Protein AF-A0A0U5ATW1-F1 (afdb_monomer_lite)

Foldseek 3Di:
DDQDWFAAPQPRDTDGSVDPFWDKDKDWPPPVDDPVPIDIDIHIHGPVSVVVPDDPPDDPVVVPPPD

Secondary structure (DSSP, 8-state):
-----EE-TTT-PEEPTTSTTEEEEEEEE-TTS-TTT-EEEEEEEEHHHHHTTS-TT---TTTTS--

pLDDT: mean 83.79, std 15.47, range [46.16, 97.81]

Sequence (67 aa):
MSNQTYQCCFCNENIESNKIDITALIVISNWDKNQDEQQEQQLFCHMECLRSKLGDNVPLYIADIFD

Organism: NCBI:txid1500254

Radius of gyration: 14.25 Å; chains: 1; bounding box: 31×31×33 Å

Structure (mmCIF, N/CA/C/O backbone):
data_AF-A0A0U5ATW1-F1
#
_entry.id   AF-A0A0U5ATW1-F1
#
loop_
_atom_site.group_PDB
_atom_site.id
_atom_site.type_symbol
_atom_site.label_atom_id
_atom_site.label_alt_id
_atom_site.label_comp_id
_atom_site.label_asym_id
_atom_site.label_entity_id
_atom_site.label_seq_id
_atom_site.pdbx_PDB_ins_code
_atom_site.Cartn_x
_atom_site.Cartn_y
_atom_site.Cartn_z
_atom_site.occupancy
_atom_site.B_iso_or_equiv
_atom_site.auth_seq_id
_atom_site.auth_comp_id
_atom_site.auth_asym_id
_atom_site.auth_atom_id
_atom_site.pdbx_PDB_model_num
ATOM 1 N N . MET A 1 1 ? -8.090 19.157 19.465 1.00 47.47 1 MET A N 1
ATOM 2 C CA . MET A 1 1 ? -8.209 18.133 18.407 1.00 47.47 1 MET A CA 1
ATOM 3 C C . MET A 1 1 ? -7.160 17.083 18.716 1.00 47.47 1 MET A C 1
ATOM 5 O O . MET A 1 1 ? -6.023 17.465 18.951 1.00 47.47 1 MET A O 1
ATOM 9 N N . SER A 1 2 ? -7.539 15.818 18.891 1.00 51.94 2 SER A N 1
ATOM 10 C CA . SER A 1 2 ? -6.580 14.750 19.201 1.00 51.94 2 SER A CA 1
ATOM 11 C C . SER A 1 2 ? -5.665 14.541 17.998 1.00 51.94 2 SER A C 1
ATOM 13 O O . SER A 1 2 ? -6.176 14.279 16.911 1.00 51.94 2 SER A O 1
ATOM 15 N N . ASN A 1 3 ? -4.348 14.657 18.181 1.00 61.03 3 ASN A N 1
ATOM 16 C CA . ASN A 1 3 ? -3.382 14.224 17.171 1.00 61.03 3 ASN A CA 1
ATOM 17 C C . ASN A 1 3 ? -3.607 12.723 16.957 1.00 61.03 3 ASN A C 1
ATOM 19 O O . ASN A 1 3 ? -3.348 11.931 17.862 1.00 61.03 3 ASN A O 1
ATOM 23 N N . GLN A 1 4 ? -4.197 12.345 15.824 1.00 69.44 4 GLN A N 1
ATOM 24 C CA . GLN A 1 4 ? -4.438 10.944 15.508 1.00 69.44 4 GLN A CA 1
ATOM 25 C C . GLN A 1 4 ? -3.110 10.326 15.087 1.00 69.44 4 GLN A C 1
ATOM 27 O O . GLN A 1 4 ? -2.597 10.610 14.015 1.00 69.44 4 GLN A O 1
ATOM 32 N N . THR A 1 5 ? -2.527 9.490 15.931 1.00 80.12 5 THR A N 1
ATOM 33 C CA . THR A 1 5 ? -1.320 8.757 15.551 1.00 80.12 5 THR A CA 1
ATOM 34 C C . THR A 1 5 ? -1.734 7.496 14.803 1.00 80.12 5 THR A C 1
ATOM 36 O O . THR A 1 5 ? -2.437 6.654 15.361 1.00 80.12 5 THR A O 1
ATOM 39 N N . TYR A 1 6 ? -1.310 7.367 13.549 1.00 89.19 6 TYR A N 1
ATOM 40 C CA . TYR A 1 6 ? -1.469 6.135 12.771 1.00 89.19 6 TYR A CA 1
ATOM 41 C C . TYR A 1 6 ? -0.172 5.327 12.831 1.00 89.19 6 TYR A C 1
ATOM 43 O O . TYR A 1 6 ? 0.882 5.885 13.121 1.00 89.19 6 TYR A O 1
ATOM 51 N N . GLN A 1 7 ? -0.226 4.028 12.543 1.00 92.06 7 GLN A N 1
ATOM 52 C CA . GLN A 1 7 ? 0.970 3.193 12.429 1.00 92.06 7 GLN A CA 1
ATOM 53 C C . GLN A 1 7 ? 1.159 2.768 10.977 1.00 92.06 7 GLN A C 1
ATOM 55 O O . GLN A 1 7 ? 0.216 2.303 10.338 1.00 92.06 7 GLN A O 1
ATOM 60 N N . CYS A 1 8 ? 2.378 2.921 10.465 1.00 93.38 8 CYS A N 1
ATOM 61 C CA . CYS A 1 8 ? 2.728 2.461 9.134 1.00 93.38 8 CYS A CA 1
ATOM 62 C C . CYS A 1 8 ? 2.816 0.933 9.098 1.00 93.38 8 CYS A C 1
ATOM 64 O O . CYS A 1 8 ? 3.613 0.335 9.820 1.00 93.38 8 CYS A O 1
ATOM 66 N N . CYS A 1 9 ? 2.050 0.298 8.212 1.00 95.69 9 CYS A N 1
ATOM 67 C CA . CYS A 1 9 ? 2.017 -1.155 8.050 1.00 95.69 9 CYS A CA 1
ATOM 68 C C . CYS A 1 9 ? 3.287 -1.750 7.413 1.00 95.69 9 CYS A C 1
ATOM 70 O O . CYS A 1 9 ? 3.430 -2.970 7.382 1.00 95.69 9 CYS A O 1
ATOM 72 N N . PHE A 1 10 ? 4.210 -0.916 6.915 1.00 95.31 10 PHE A N 1
ATOM 73 C CA . PHE A 1 10 ? 5.471 -1.367 6.317 1.00 95.31 10 PHE A CA 1
ATOM 74 C C . PHE A 1 10 ? 6.668 -1.262 7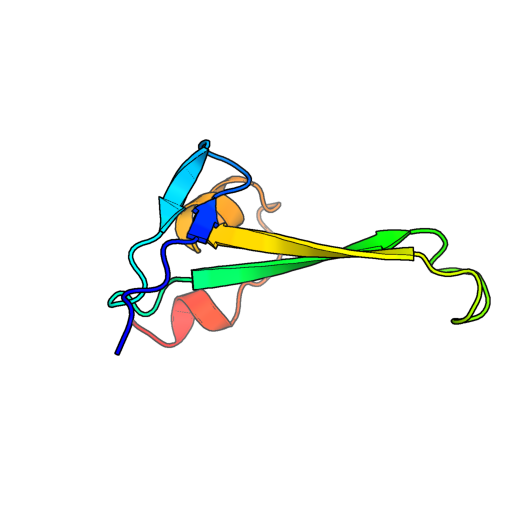.268 1.00 95.31 10 PHE A C 1
ATOM 76 O O . PHE A 1 10 ? 7.435 -2.218 7.374 1.00 95.31 10 PHE A O 1
ATOM 83 N N . CYS A 1 11 ? 6.859 -0.119 7.939 1.00 94.75 11 CYS A N 1
ATOM 84 C CA . CYS A 1 11 ? 8.013 0.114 8.821 1.00 94.75 11 CYS A CA 1
ATOM 85 C C . CYS A 1 11 ? 7.686 0.018 10.320 1.00 94.75 11 CYS A C 1
ATOM 87 O O . CYS A 1 11 ? 8.601 0.052 11.136 1.00 94.75 11 CYS A O 1
ATOM 89 N N . ASN A 1 12 ? 6.407 -0.119 10.692 1.00 94.94 12 ASN A N 1
ATOM 90 C CA . ASN A 1 12 ? 5.892 -0.113 12.069 1.00 94.94 12 ASN A CA 1
ATOM 91 C C . ASN A 1 12 ? 6.073 1.204 12.841 1.00 94.94 12 ASN A C 1
ATOM 93 O O . ASN A 1 12 ? 5.664 1.282 14.002 1.00 94.94 12 ASN A O 1
ATOM 97 N N . GLU A 1 13 ? 6.644 2.236 12.219 1.00 92.56 13 GLU A N 1
ATOM 98 C CA . GLU A 1 13 ? 6.765 3.562 12.817 1.00 92.56 13 GLU A CA 1
ATOM 99 C C . GLU A 1 13 ? 5.429 4.311 12.789 1.00 92.56 13 GLU A C 1
ATOM 101 O O . GLU A 1 13 ? 4.536 4.037 11.980 1.00 92.56 13 GLU A O 1
ATOM 106 N N . ASN A 1 14 ? 5.298 5.285 13.685 1.00 90.88 14 ASN A N 1
ATOM 107 C CA . ASN A 1 14 ? 4.124 6.141 13.742 1.00 90.88 14 ASN A CA 1
ATOM 108 C C . ASN A 1 14 ? 4.102 7.126 12.563 1.00 90.88 14 ASN A C 1
ATOM 110 O O . ASN A 1 14 ? 5.132 7.648 12.136 1.00 90.88 14 ASN A O 1
ATOM 114 N N . ILE A 1 15 ? 2.904 7.422 12.069 1.00 87.94 15 ILE A N 1
ATOM 115 C CA . ILE A 1 15 ? 2.641 8.481 11.102 1.00 87.94 15 ILE A CA 1
ATOM 116 C C . ILE A 1 15 ? 2.066 9.663 11.876 1.00 87.94 15 ILE A C 1
ATOM 118 O O . ILE A 1 15 ? 1.030 9.553 12.538 1.00 87.94 15 ILE A O 1
ATOM 122 N N . GLU A 1 16 ? 2.763 10.791 11.820 1.00 79.62 16 GLU A N 1
ATOM 123 C CA . GLU A 1 16 ? 2.340 12.016 12.488 1.00 79.62 16 GLU A CA 1
ATOM 124 C C . GLU A 1 16 ? 1.224 12.683 11.664 1.00 79.62 16 GLU A C 1
ATOM 126 O O . GLU A 1 16 ? 1.450 13.091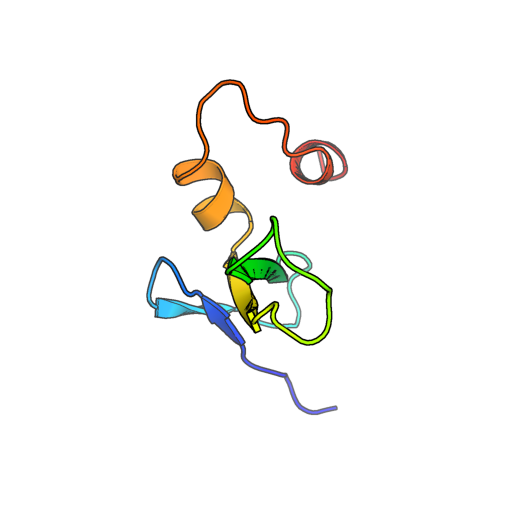 10.527 1.00 79.62 16 GLU A O 1
ATOM 131 N N . SER A 1 17 ? 0.006 12.805 12.212 1.00 64.62 17 SER A N 1
ATOM 132 C CA . SER A 1 17 ? -1.169 13.310 11.469 1.00 64.62 17 SER A CA 1
ATOM 133 C C . SER A 1 17 ? -1.123 14.765 11.029 1.00 64.62 17 SER A C 1
ATOM 135 O O . SER A 1 17 ? -2.015 15.226 10.327 1.00 64.62 17 SER A O 1
ATOM 137 N N . ASN A 1 18 ? -0.137 15.518 11.493 1.00 65.69 18 ASN A N 1
ATOM 138 C CA . ASN A 1 18 ? 0.123 16.878 11.041 1.00 65.69 18 ASN A CA 1
ATOM 139 C C . ASN A 1 18 ? 0.928 16.918 9.730 1.00 65.69 18 ASN A C 1
ATOM 141 O O . ASN A 1 18 ? 1.119 18.005 9.188 1.00 65.69 18 ASN A O 1
ATOM 145 N N . LYS A 1 19 ? 1.387 15.766 9.223 1.00 60.06 19 LYS A N 1
ATOM 146 C CA . LYS A 1 19 ? 2.017 15.633 7.909 1.00 60.06 19 LYS A CA 1
ATOM 147 C C . LYS A 1 19 ? 0.993 15.143 6.887 1.00 60.06 19 LYS A C 1
ATOM 149 O O . LYS A 1 19 ? 0.140 14.314 7.191 1.00 60.06 19 LYS A O 1
ATOM 154 N N . ILE A 1 20 ? 1.094 15.676 5.672 1.00 62.81 20 ILE A N 1
ATOM 155 C CA . ILE A 1 20 ? 0.186 15.417 4.540 1.00 62.81 20 ILE A CA 1
ATOM 156 C C . ILE A 1 20 ? 0.308 13.961 4.028 1.00 62.81 20 ILE A C 1
ATOM 158 O O . ILE A 1 20 ? -0.520 13.500 3.250 1.00 62.81 20 ILE A O 1
ATOM 162 N N . ASP A 1 21 ? 1.271 13.191 4.543 1.00 70.38 21 ASP A N 1
ATOM 163 C CA . ASP A 1 21 ? 1.722 11.926 3.952 1.00 70.38 21 ASP A CA 1
ATOM 164 C C . ASP A 1 21 ? 1.085 10.652 4.543 1.00 70.38 21 ASP A C 1
ATOM 166 O O . ASP A 1 21 ? 1.614 9.551 4.345 1.00 70.38 21 ASP A O 1
ATOM 170 N N . ILE A 1 22 ? -0.040 10.754 5.270 1.00 85.44 22 ILE A N 1
ATOM 171 C CA . ILE A 1 22 ? -0.806 9.558 5.668 1.00 85.44 22 ILE A CA 1
ATOM 172 C C . ILE A 1 22 ? -1.458 8.959 4.421 1.00 85.44 22 ILE A C 1
ATOM 174 O O . ILE A 1 22 ? -2.389 9.526 3.854 1.00 85.44 22 ILE A O 1
ATOM 178 N N . THR A 1 23 ? -1.011 7.768 4.032 1.00 88.75 23 THR A N 1
ATOM 179 C CA . THR A 1 23 ? -1.534 7.037 2.876 1.00 88.75 23 THR A CA 1
ATOM 180 C C . THR A 1 23 ? -2.325 5.820 3.340 1.00 88.75 23 THR A C 1
ATOM 182 O O . THR A 1 23 ? -1.820 5.008 4.115 1.00 88.75 23 THR A O 1
ATOM 185 N N . ALA A 1 24 ? -3.563 5.672 2.866 1.00 91.75 24 ALA A N 1
ATOM 186 C CA . ALA A 1 24 ? -4.352 4.466 3.093 1.00 91.75 24 ALA A CA 1
ATOM 187 C C . ALA A 1 24 ? -4.063 3.417 2.006 1.00 91.75 24 ALA A C 1
ATOM 189 O O . ALA A 1 24 ? -4.059 3.734 0.818 1.00 91.75 24 ALA A O 1
ATOM 190 N N . LEU A 1 25 ? -3.860 2.167 2.419 1.00 92.38 25 LEU A N 1
ATOM 191 C CA . LEU A 1 25 ? -3.790 0.996 1.549 1.00 92.38 25 LEU A CA 1
ATOM 192 C C . LEU A 1 25 ? -4.997 0.108 1.848 1.00 92.38 25 LEU A C 1
ATOM 194 O O . LEU A 1 25 ? -5.143 -0.369 2.971 1.00 92.38 25 LEU A O 1
ATOM 198 N N . ILE A 1 26 ? -5.851 -0.116 0.852 1.00 95.19 26 ILE A N 1
ATOM 199 C CA . ILE A 1 26 ? -7.031 -0.972 0.990 1.00 95.19 26 ILE A CA 1
ATOM 200 C C . ILE A 1 26 ? -6.708 -2.338 0.390 1.00 95.19 26 ILE A C 1
ATOM 202 O O . ILE A 1 26 ? -6.346 -2.446 -0.781 1.00 95.19 26 ILE A O 1
ATOM 206 N N . VAL A 1 27 ? -6.826 -3.380 1.207 1.00 94.75 27 VAL A N 1
ATOM 207 C CA . VAL A 1 27 ? -6.691 -4.775 0.794 1.00 94.75 27 VAL A CA 1
ATOM 208 C C . VAL A 1 27 ? -8.089 -5.350 0.651 1.00 94.75 27 VAL A C 1
ATOM 210 O O . VAL A 1 27 ? -8.840 -5.375 1.622 1.00 94.75 27 VAL A O 1
ATOM 213 N N . ILE A 1 28 ? -8.420 -5.823 -0.549 1.00 97.12 28 ILE A N 1
ATOM 214 C CA . ILE A 1 28 ? -9.688 -6.499 -0.823 1.00 97.12 28 ILE A CA 1
ATOM 215 C C . ILE A 1 28 ? -9.381 -7.932 -1.249 1.00 97.12 28 ILE A C 1
ATOM 217 O O . ILE A 1 28 ? -8.707 -8.155 -2.257 1.00 97.12 28 ILE A O 1
ATOM 221 N N . SER A 1 29 ? -9.837 -8.908 -0.464 1.0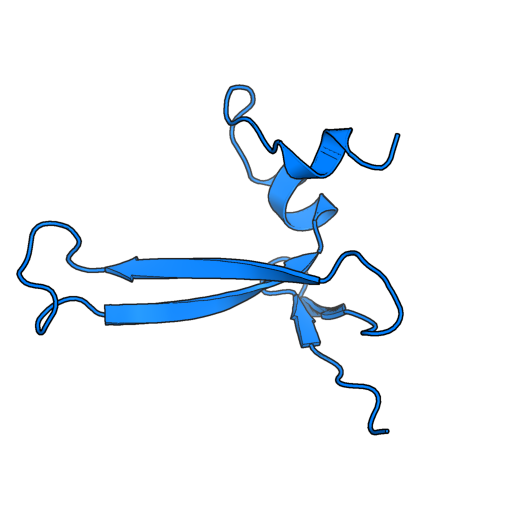0 96.88 29 SER A N 1
ATOM 222 C CA . SER A 1 29 ? -9.763 -10.328 -0.818 1.00 96.88 29 SER A CA 1
ATOM 223 C C . SER A 1 29 ? -11.043 -10.773 -1.533 1.00 96.88 29 SER A C 1
ATOM 225 O O . SER A 1 29 ? -12.068 -10.093 -1.467 1.00 96.88 29 SER A O 1
ATOM 227 N N . ASN A 1 30 ? -10.984 -11.915 -2.233 1.00 96.38 30 ASN A N 1
ATOM 228 C CA . ASN A 1 30 ? -12.102 -12.455 -3.019 1.00 96.38 30 ASN A CA 1
ATOM 229 C C . ASN A 1 30 ? -12.647 -11.473 -4.073 1.00 96.38 30 ASN A C 1
ATOM 231 O O . ASN A 1 30 ? -13.849 -11.414 -4.302 1.00 96.38 30 ASN A O 1
ATOM 235 N N . TRP A 1 31 ? -11.774 -10.692 -4.718 1.00 95.88 31 TRP A N 1
ATOM 236 C CA . TRP A 1 31 ? -12.170 -9.638 -5.664 1.00 95.88 31 TRP A CA 1
ATOM 237 C C . TRP A 1 31 ? -13.078 -10.120 -6.811 1.00 95.88 31 TRP A C 1
ATOM 239 O O . TRP A 1 31 ? -13.875 -9.357 -7.346 1.00 95.88 31 TRP A O 1
ATOM 249 N N . ASP A 1 32 ? -12.974 -11.393 -7.189 1.00 97.06 32 ASP A N 1
ATOM 250 C CA . ASP A 1 32 ? -13.799 -12.026 -8.219 1.00 97.06 32 ASP A CA 1
ATOM 251 C C . ASP A 1 32 ? -15.218 -12.398 -7.748 1.00 97.06 32 ASP A C 1
ATOM 253 O O . ASP A 1 32 ? -16.041 -12.815 -8.564 1.00 97.06 32 ASP A O 1
ATOM 257 N N . LYS A 1 33 ? -15.502 -12.297 -6.445 1.00 97.00 33 LYS A N 1
ATOM 258 C CA . LYS A 1 33 ? -16.791 -12.640 -5.836 1.00 97.00 33 LYS A CA 1
ATOM 259 C C . LYS A 1 33 ? -17.715 -11.436 -5.731 1.00 97.00 33 LYS A C 1
ATOM 261 O O . LYS A 1 33 ? -17.317 -10.291 -5.958 1.00 97.00 33 LYS A O 1
ATOM 266 N N . ASN A 1 34 ? -18.962 -11.723 -5.360 1.00 96.75 34 ASN A N 1
ATOM 267 C CA . ASN A 1 34 ? -19.929 -10.690 -5.026 1.00 96.75 34 ASN A CA 1
ATOM 268 C C . ASN A 1 34 ? -19.429 -9.863 -3.835 1.00 96.75 34 ASN A C 1
ATOM 270 O O . ASN A 1 34 ? -18.666 -10.342 -2.997 1.00 96.75 34 ASN A O 1
ATOM 274 N N . GLN A 1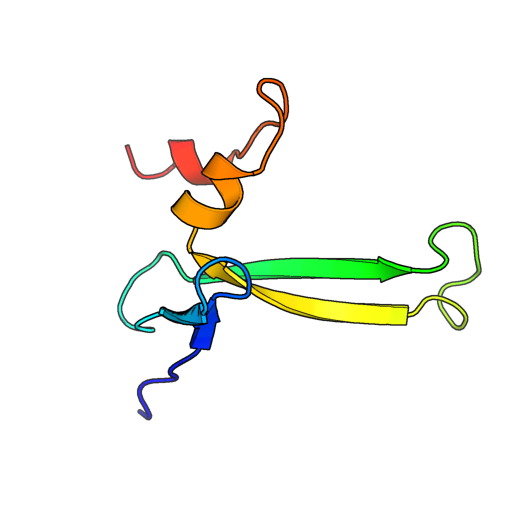 35 ? -19.858 -8.605 -3.770 1.00 93.88 35 GLN A N 1
ATOM 275 C CA . GLN A 1 35 ? -19.343 -7.635 -2.804 1.00 93.88 35 GLN A CA 1
ATOM 276 C C . GLN A 1 35 ? -19.579 -8.045 -1.340 1.00 93.88 35 GLN A C 1
ATOM 278 O O . GLN A 1 35 ? -18.793 -7.693 -0.470 1.00 93.88 35 GLN A O 1
ATOM 283 N N . ASP A 1 36 ? -20.633 -8.808 -1.062 1.00 96.12 36 ASP A N 1
ATOM 284 C CA . ASP A 1 36 ? -20.946 -9.363 0.258 1.00 96.12 36 ASP A CA 1
ATOM 285 C C . ASP A 1 36 ? -20.005 -10.503 0.689 1.00 96.12 36 ASP A C 1
ATOM 287 O O . ASP A 1 36 ? -19.910 -10.808 1.877 1.00 96.12 36 ASP A O 1
ATOM 291 N N . GLU A 1 37 ? -19.281 -11.103 -0.257 1.00 96.44 37 GLU A N 1
ATOM 292 C CA . GLU A 1 37 ? -18.275 -12.147 -0.026 1.00 96.44 37 GLU A CA 1
ATOM 293 C C . GLU A 1 37 ? -16.832 -11.605 -0.059 1.00 96.44 37 GLU A C 1
ATOM 295 O O . GLU A 1 37 ? -15.877 -12.323 0.274 1.00 96.44 37 GLU A O 1
ATOM 300 N N . GLN A 1 38 ? -16.660 -10.345 -0.468 1.00 97.81 38 GLN A N 1
ATOM 301 C CA . GLN A 1 38 ? -15.383 -9.641 -0.421 1.00 97.81 38 GLN A CA 1
ATOM 302 C C . GLN A 1 38 ? -15.046 -9.253 1.017 1.00 97.81 38 GLN A C 1
ATOM 304 O O . GLN A 1 38 ? -15.915 -8.890 1.811 1.00 97.81 38 GLN A O 1
ATOM 309 N N . GLN A 1 39 ? -13.762 -9.317 1.361 1.00 96.62 39 GLN A N 1
ATOM 310 C CA . GLN A 1 39 ? -13.280 -8.854 2.661 1.00 96.62 39 GLN A CA 1
ATOM 311 C C . GLN A 1 39 ? -12.366 -7.665 2.438 1.00 96.62 39 GLN A C 1
ATOM 313 O O . GLN A 1 39 ? -11.356 -7.783 1.746 1.00 96.62 39 GLN A O 1
ATOM 318 N N . GLU A 1 40 ? -12.721 -6.539 3.041 1.00 96.56 40 GLU A N 1
ATOM 319 C CA . GLU A 1 40 ? -11.968 -5.298 2.944 1.00 96.56 40 GLU A CA 1
ATOM 320 C C . GLU A 1 40 ? -11.233 -5.013 4.256 1.00 96.56 40 GLU A C 1
ATOM 322 O O . GLU A 1 40 ? -11.808 -5.077 5.345 1.00 96.56 40 GLU A O 1
ATOM 327 N N . GLN A 1 41 ? -9.952 -4.671 4.149 1.00 96.31 41 GLN A N 1
ATOM 328 C CA . GLN A 1 41 ? -9.145 -4.172 5.252 1.00 96.31 41 GLN A CA 1
ATOM 329 C C . GLN A 1 41 ? -8.420 -2.900 4.824 1.00 96.31 41 GLN A C 1
ATOM 331 O O . GLN A 1 41 ? -7.642 -2.904 3.872 1.00 96.31 41 GLN A O 1
ATOM 336 N N . GLN A 1 42 ? -8.613 -1.826 5.584 1.00 95.44 42 GLN A N 1
ATOM 337 C CA . GLN A 1 42 ? -7.838 -0.604 5.432 1.00 95.44 42 GLN A CA 1
ATOM 338 C C . GLN A 1 42 ? -6.609 -0.631 6.348 1.00 95.44 42 GLN A C 1
ATOM 340 O O . GLN A 1 42 ? -6.710 -0.848 7.557 1.00 95.44 42 GLN A O 1
ATOM 345 N N . LEU A 1 43 ? -5.446 -0.375 5.760 1.00 95.25 43 LEU A N 1
ATOM 346 C CA . LEU A 1 43 ? -4.162 -0.177 6.422 1.00 95.25 43 LEU A CA 1
ATOM 347 C C . LEU A 1 43 ? -3.674 1.254 6.171 1.00 95.25 43 LEU A C 1
ATOM 349 O O . LEU A 1 43 ? -4.118 1.912 5.231 1.00 95.25 43 LEU A O 1
ATOM 353 N N . PHE A 1 44 ? -2.731 1.725 6.984 1.00 93.31 44 PHE A N 1
ATOM 354 C CA . PHE A 1 44 ? -2.094 3.031 6.805 1.00 93.31 44 PHE A CA 1
ATOM 355 C C . PHE A 1 44 ? -0.587 2.877 6.625 1.00 93.31 44 PHE A C 1
ATOM 357 O O . PHE A 1 44 ? 0.022 1.967 7.181 1.00 93.31 44 PHE A O 1
ATOM 364 N N . CYS A 1 45 ? 0.022 3.763 5.847 1.00 92.69 45 CYS A N 1
ATOM 365 C CA . CYS A 1 45 ? 1.456 3.786 5.589 1.00 92.69 45 CYS A CA 1
ATOM 366 C C . CYS A 1 45 ? 1.947 5.194 5.245 1.00 92.69 45 CYS A C 1
ATOM 368 O O . CYS A 1 45 ? 1.157 6.077 4.911 1.00 92.69 45 CYS A O 1
ATOM 370 N N . HIS A 1 46 ? 3.261 5.403 5.322 1.00 90.94 46 HIS A N 1
ATOM 371 C CA . HIS A 1 46 ? 3.897 6.568 4.708 1.00 90.94 46 HIS A CA 1
ATOM 372 C C . HIS A 1 46 ? 3.912 6.406 3.183 1.00 90.94 46 HIS A C 1
ATOM 374 O O . HIS A 1 46 ? 4.164 5.301 2.689 1.00 90.94 46 HIS A O 1
ATOM 380 N N . MET A 1 47 ? 3.736 7.504 2.442 1.00 88.25 47 MET A N 1
ATOM 381 C CA . MET A 1 47 ? 3.829 7.499 0.973 1.00 88.25 47 MET A CA 1
ATOM 382 C C . MET A 1 47 ? 5.175 6.941 0.478 1.00 88.25 47 MET A C 1
ATOM 384 O O . MET A 1 47 ? 5.219 6.114 -0.431 1.00 88.25 47 MET A O 1
ATOM 388 N N . GLU A 1 48 ? 6.284 7.322 1.117 1.00 87.81 48 GLU A N 1
ATOM 389 C CA . GLU A 1 48 ? 7.627 6.832 0.770 1.00 87.81 48 GLU A CA 1
ATOM 390 C C . GLU A 1 48 ? 7.772 5.321 0.976 1.00 87.81 48 GLU A C 1
ATOM 392 O O . GLU A 1 48 ? 8.331 4.616 0.130 1.00 87.81 48 GLU A O 1
ATOM 397 N N . CYS A 1 49 ? 7.221 4.804 2.080 1.00 91.62 49 CYS A N 1
ATOM 398 C CA . CYS A 1 49 ? 7.222 3.373 2.356 1.00 91.62 49 CYS A CA 1
ATOM 399 C C . CYS A 1 49 ? 6.466 2.617 1.261 1.00 91.62 49 CYS A C 1
ATOM 401 O O . CYS A 1 49 ? 6.987 1.623 0.759 1.00 91.62 49 CYS A O 1
ATOM 403 N N . LEU A 1 50 ? 5.294 3.110 0.844 1.00 91.44 50 LEU A N 1
ATOM 404 C CA . LEU A 1 50 ? 4.542 2.528 -0.267 1.00 91.44 50 LEU A CA 1
ATOM 405 C C . LEU A 1 50 ? 5.349 2.575 -1.573 1.00 91.44 50 LEU A C 1
ATOM 407 O O . LEU A 1 50 ? 5.532 1.536 -2.206 1.00 91.44 50 LEU A O 1
ATOM 411 N N . ARG A 1 51 ? 5.901 3.741 -1.938 1.00 88.88 51 ARG A N 1
ATOM 412 C CA . ARG A 1 51 ? 6.714 3.925 -3.154 1.00 88.88 51 ARG A CA 1
ATOM 413 C C . ARG A 1 51 ? 7.883 2.942 -3.220 1.00 88.88 51 ARG A C 1
ATOM 415 O O . ARG A 1 51 ? 8.139 2.385 -4.278 1.00 88.88 51 ARG A O 1
ATOM 422 N N . SER A 1 52 ? 8.542 2.670 -2.091 1.00 91.38 52 SER A N 1
ATOM 423 C CA . SER A 1 52 ? 9.666 1.721 -2.017 1.00 91.38 52 SER A CA 1
ATOM 424 C C . SER A 1 52 ? 9.288 0.251 -2.265 1.00 91.38 52 SER A C 1
ATOM 426 O O . SER A 1 52 ? 10.174 -0.583 -2.453 1.00 91.38 52 SER A O 1
ATOM 428 N N . LYS A 1 53 ? 7.993 -0.093 -2.200 1.00 92.81 53 LYS A N 1
ATOM 429 C CA . LYS A 1 53 ? 7.482 -1.465 -2.360 1.00 92.81 53 LYS A CA 1
ATOM 430 C C . LYS A 1 53 ? 6.771 -1.705 -3.684 1.00 92.81 53 LYS A C 1
ATOM 432 O O . LYS A 1 53 ? 6.542 -2.862 -4.032 1.00 92.81 53 LYS A O 1
ATOM 437 N N . LEU A 1 54 ? 6.398 -0.650 -4.400 1.00 91.25 54 LEU A N 1
ATOM 438 C CA . LEU A 1 54 ? 5.751 -0.778 -5.698 1.00 91.25 54 LEU A CA 1
ATOM 439 C C . LEU A 1 54 ? 6.751 -1.171 -6.784 1.00 91.25 54 LEU A C 1
ATOM 441 O O . LEU A 1 54 ? 7.935 -0.857 -6.705 1.00 91.25 54 LEU A O 1
ATOM 445 N N . GLY A 1 55 ? 6.256 -1.866 -7.808 1.00 91.56 55 GLY A N 1
ATOM 446 C CA . GLY A 1 55 ? 7.047 -2.135 -9.005 1.00 91.56 55 GLY A CA 1
ATOM 447 C C . GLY A 1 55 ? 7.294 -0.855 -9.804 1.00 91.56 55 GLY A C 1
ATOM 448 O O . GLY A 1 55 ? 6.449 0.038 -9.813 1.00 91.56 55 GLY A O 1
ATOM 449 N N . ASP A 1 56 ? 8.408 -0.813 -10.535 1.00 86.19 56 ASP A N 1
ATOM 450 C CA . ASP A 1 56 ? 8.903 0.382 -11.243 1.00 86.19 56 ASP A CA 1
ATOM 451 C C . ASP A 1 56 ? 7.891 1.025 -12.211 1.00 86.19 56 ASP A C 1
ATOM 453 O O . ASP A 1 56 ? 7.971 2.214 -12.501 1.00 86.19 56 ASP A O 1
ATOM 457 N N . ASN A 1 57 ? 6.923 0.247 -12.705 1.00 86.06 57 ASN A N 1
ATOM 458 C CA . ASN A 1 57 ? 5.914 0.693 -13.670 1.00 86.06 57 ASN A CA 1
ATOM 459 C C . ASN A 1 57 ? 4.552 1.027 -13.039 1.00 86.06 57 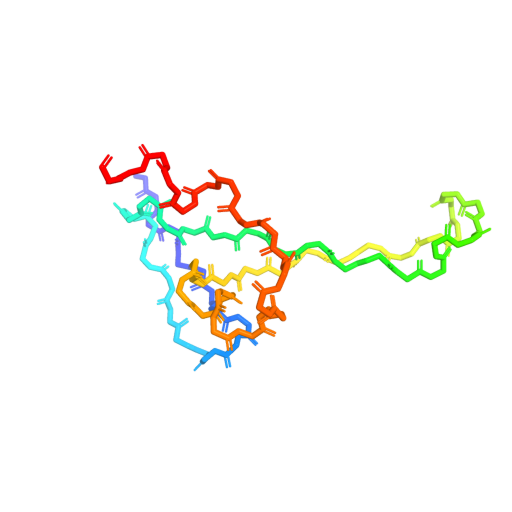ASN A C 1
ATOM 461 O O . ASN A 1 57 ? 3.586 1.239 -13.772 1.00 86.06 57 ASN A O 1
ATOM 465 N N . VAL A 1 58 ? 4.428 1.021 -11.708 1.00 86.62 58 VAL A N 1
ATOM 466 C CA . VAL A 1 58 ? 3.170 1.367 -11.033 1.00 86.62 58 VAL A CA 1
ATOM 467 C C . VAL A 1 58 ? 3.122 2.881 -10.805 1.00 86.62 58 VAL A C 1
ATOM 469 O O . VAL A 1 58 ? 3.902 3.394 -10.001 1.00 86.62 58 VAL A O 1
ATOM 472 N N . PRO A 1 59 ? 2.215 3.619 -11.468 1.00 79.50 59 PRO A N 1
ATOM 473 C CA . PRO A 1 59 ? 2.120 5.059 -11.278 1.00 79.50 59 PRO A CA 1
ATOM 474 C C . PRO A 1 59 ? 1.527 5.385 -9.900 1.00 79.50 59 PRO A C 1
ATOM 476 O O . PRO A 1 59 ? 0.414 4.970 -9.574 1.00 79.50 59 PRO A O 1
ATOM 479 N N . LEU A 1 60 ? 2.248 6.180 -9.106 1.00 76.88 60 LEU A N 1
ATOM 480 C CA . LEU A 1 60 ? 1.721 6.845 -7.913 1.00 76.88 60 LEU A CA 1
ATOM 481 C C . LEU A 1 60 ? 1.473 8.317 -8.234 1.00 76.88 60 LEU A C 1
ATOM 483 O O . LEU A 1 60 ? 2.288 9.174 -7.916 1.00 76.88 60 LEU A O 1
ATOM 487 N N . TYR A 1 61 ? 0.319 8.610 -8.833 1.00 63.66 61 TYR A N 1
ATOM 488 C CA . TYR A 1 61 ? -0.061 9.963 -9.266 1.00 63.66 61 TYR A CA 1
ATOM 489 C C . TYR A 1 61 ? -0.014 11.031 -8.161 1.00 63.66 61 TYR A C 1
ATOM 491 O O . TYR A 1 61 ? 0.045 12.214 -8.464 1.00 63.66 61 TYR A O 1
ATOM 499 N N . ILE A 1 62 ? -0.062 10.634 -6.885 1.00 61.41 62 ILE A N 1
ATOM 500 C CA . ILE A 1 62 ? -0.050 11.553 -5.737 1.00 61.41 62 ILE A CA 1
ATOM 501 C C . ILE A 1 62 ? 1.376 12.010 -5.388 1.00 61.41 62 ILE A C 1
ATOM 503 O O . ILE A 1 62 ? 1.537 13.088 -4.822 1.00 61.41 62 ILE A O 1
ATOM 507 N N . ALA A 1 63 ? 2.409 11.241 -5.752 1.00 54.84 63 ALA A N 1
ATOM 508 C CA . ALA A 1 63 ? 3.798 11.622 -5.488 1.00 54.84 63 ALA A CA 1
ATOM 509 C C . ALA A 1 63 ? 4.243 12.844 -6.315 1.00 54.84 63 ALA A C 1
ATOM 511 O O . ALA A 1 63 ? 5.115 13.575 -5.867 1.00 54.84 63 ALA A O 1
ATOM 512 N N . ASP A 1 64 ? 3.602 13.092 -7.462 1.00 51.38 64 ASP A N 1
ATOM 513 C CA . ASP A 1 64 ? 3.959 14.173 -8.394 1.00 51.38 64 ASP A CA 1
ATOM 514 C C . ASP A 1 64 ? 3.138 15.467 -8.183 1.00 51.38 64 ASP A C 1
ATOM 516 O O . ASP A 1 64 ? 3.30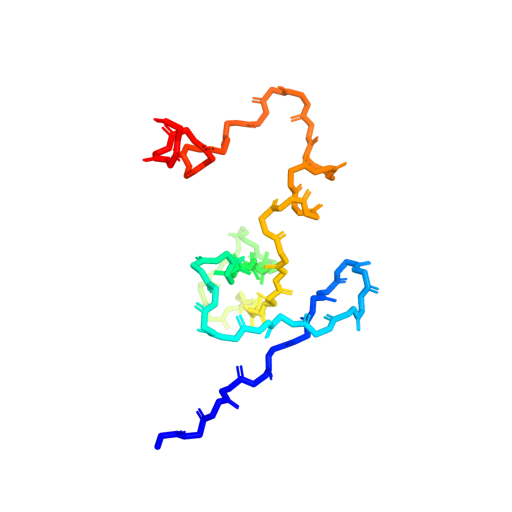8 16.433 -8.920 1.00 51.38 64 ASP A O 1
ATOM 520 N N . ILE A 1 65 ? 2.207 15.505 -7.216 1.00 52.31 65 ILE A N 1
ATOM 521 C CA . ILE A 1 65 ? 1.356 16.690 -6.949 1.00 52.31 65 ILE A CA 1
ATOM 522 C C . ILE A 1 65 ? 2.039 17.680 -5.985 1.00 52.31 65 ILE A C 1
ATOM 524 O O . ILE A 1 65 ? 1.621 18.835 -5.889 1.00 52.31 65 ILE A O 1
ATOM 528 N N . PHE A 1 66 ? 3.077 17.239 -5.271 1.00 47.41 66 PHE A N 1
ATOM 529 C CA . PHE A 1 66 ? 3.747 18.022 -4.228 1.00 47.41 66 PHE A CA 1
ATOM 530 C C . PHE A 1 66 ? 5.201 18.409 -4.556 1.00 47.41 66 PHE A C 1
ATOM 532 O O . PHE A 1 66 ? 5.859 18.973 -3.681 1.00 47.41 66 PHE A O 1
ATOM 539 N N . ASP A 1 67 ? 5.666 18.151 -5.786 1.00 46.16 67 ASP A N 1
ATOM 540 C CA . ASP A 1 67 ? 6.912 18.713 -6.346 1.00 46.16 67 ASP A CA 1
ATOM 541 C C . ASP A 1 67 ? 6.652 20.033 -7.101 1.00 46.16 67 ASP A C 1
ATOM 543 O O . ASP A 1 67 ? 5.632 20.131 -7.826 1.00 46.16 67 ASP A O 1
#